Protein AF-A0A117ITJ4-F1 (afdb_monomer_lite)

Sequence (78 aa):
MLISKWEPRKWYHVRIIMNWQKGVFDVYINGEKVGTDIPINKFGARYYTYDGIIAGSGHASVRVFLDDFEIFLIPTKH

Radius of gyration: 14.56 Å; chains: 1; bounding box: 33×30×36 Å

Secondary structure (DSSP, 8-state):
-------TT----EEEEEETTTTEEEEEETTEEEEEEEE--SS--S-----------SSTT------S------PPP-

InterPro domains:
  IPR013320 Concanavalin A-like lectin/glucanase domain superfamily [SSF49899] (5-72)

Organism: NCBI:txid227598

pLDDT: mean 79.69, std 14.02, range [49.47, 94.88]

Structure (mmCIF, N/CA/C/O backbone):
data_AF-A0A117ITJ4-F1
#
_entry.id   AF-A0A117ITJ4-F1
#
loop_
_atom_site.group_PDB
_atom_site.id
_atom_site.type_symbol
_atom_site.label_atom_id
_atom_site.label_alt_id
_atom_site.label_comp_id
_atom_site.label_asym_id
_atom_site.label_entity_id
_atom_site.label_seq_id
_atom_site.pdbx_PDB_ins_code
_atom_site.Cartn_x
_atom_site.Cartn_y
_atom_site.Cartn_z
_atom_site.occupancy
_atom_site.B_iso_or_equiv
_atom_site.auth_seq_id
_atom_site.auth_comp_id
_atom_site.auth_asym_id
_atom_site.auth_atom_id
_atom_site.pdbx_PDB_model_num
ATOM 1 N N . MET A 1 1 ? 10.621 3.488 5.715 1.00 49.47 1 MET A N 1
ATOM 2 C CA . MET A 1 1 ? 10.349 2.038 5.797 1.00 49.47 1 MET A CA 1
ATOM 3 C C . MET A 1 1 ? 9.750 1.625 4.466 1.00 49.47 1 MET A C 1
ATOM 5 O O . MET A 1 1 ? 8.818 2.287 4.031 1.00 49.47 1 MET A O 1
ATOM 9 N N . LEU A 1 2 ? 10.319 0.635 3.778 1.00 59.72 2 LEU A N 1
ATOM 10 C CA . LEU A 1 2 ? 9.707 0.084 2.565 1.00 59.72 2 LEU A CA 1
ATOM 11 C C . LEU A 1 2 ? 8.644 -0.924 3.001 1.00 59.72 2 LEU A C 1
ATOM 13 O O . LEU A 1 2 ? 8.959 -1.850 3.740 1.00 59.72 2 LEU A O 1
ATOM 17 N N . ILE A 1 3 ? 7.400 -0.704 2.581 1.00 64.50 3 ILE A N 1
ATOM 18 C CA . ILE A 1 3 ? 6.244 -1.514 3.000 1.00 64.50 3 ILE A CA 1
ATOM 19 C C . ILE A 1 3 ? 6.209 -2.862 2.247 1.00 64.50 3 ILE A C 1
ATOM 21 O O . ILE A 1 3 ? 5.582 -3.806 2.709 1.00 64.50 3 ILE A O 1
ATOM 25 N N . SER A 1 4 ? 6.922 -2.988 1.117 1.00 74.00 4 SER A N 1
ATOM 26 C CA . SER A 1 4 ? 7.110 -4.250 0.384 1.00 74.00 4 SER A CA 1
ATOM 27 C C . SER A 1 4 ? 8.243 -4.154 -0.654 1.00 74.00 4 SER A C 1
ATOM 29 O O . SER A 1 4 ? 8.773 -3.066 -0.908 1.00 74.00 4 SER A O 1
ATOM 31 N N . LYS A 1 5 ? 8.604 -5.294 -1.261 1.00 81.88 5 LYS A N 1
ATOM 32 C CA . LYS A 1 5 ? 9.444 -5.387 -2.466 1.00 81.88 5 LYS A CA 1
ATOM 33 C C . LYS A 1 5 ? 8.547 -5.429 -3.710 1.00 81.88 5 LYS A C 1
ATOM 35 O O . LYS A 1 5 ? 7.636 -6.250 -3.787 1.00 81.88 5 LYS A O 1
ATOM 40 N N . TRP A 1 6 ? 8.834 -4.570 -4.684 1.00 87.31 6 TRP A N 1
ATOM 41 C CA . TRP A 1 6 ? 8.036 -4.407 -5.902 1.00 87.31 6 TRP A CA 1
ATOM 42 C C 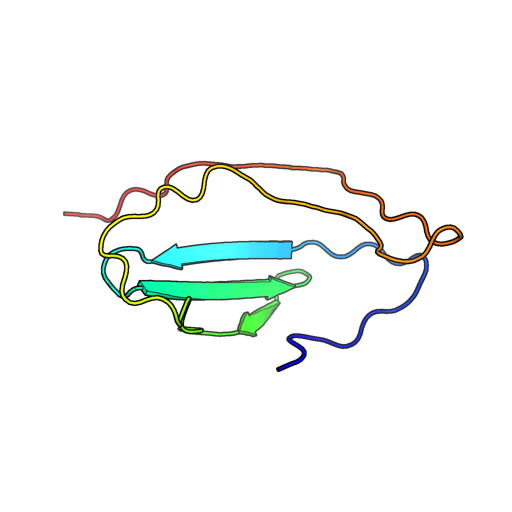. TRP A 1 6 ? 8.800 -4.904 -7.126 1.00 87.31 6 TRP A C 1
ATOM 44 O O . TRP A 1 6 ? 9.989 -4.621 -7.275 1.00 87.31 6 TRP A O 1
ATOM 54 N N . GLU A 1 7 ? 8.110 -5.617 -8.010 1.00 90.38 7 GLU A N 1
ATOM 55 C CA . GLU A 1 7 ? 8.653 -6.126 -9.269 1.00 90.38 7 GLU A CA 1
ATOM 56 C C . GLU A 1 7 ? 8.052 -5.348 -10.452 1.00 90.38 7 GLU A C 1
ATOM 58 O O . GLU A 1 7 ? 6.841 -5.103 -10.473 1.00 90.38 7 GLU A O 1
ATOM 63 N N . PRO A 1 8 ? 8.856 -4.955 -11.460 1.00 90.06 8 PRO A N 1
ATOM 64 C CA . PRO A 1 8 ? 8.332 -4.322 -12.664 1.00 90.06 8 PRO A CA 1
ATOM 65 C C . PRO A 1 8 ? 7.296 -5.199 -13.379 1.00 90.06 8 PRO A C 1
ATOM 67 O O . PRO A 1 8 ? 7.446 -6.416 -13.443 1.00 90.06 8 PRO A O 1
ATOM 70 N N . ARG A 1 9 ? 6.300 -4.558 -14.010 1.00 90.88 9 ARG A N 1
ATOM 71 C CA . ARG A 1 9 ? 5.264 -5.212 -14.841 1.00 90.88 9 ARG A CA 1
ATOM 72 C C . ARG A 1 9 ? 4.370 -6.205 -14.086 1.00 90.88 9 ARG A C 1
ATOM 74 O O . ARG A 1 9 ? 3.798 -7.101 -14.702 1.00 90.88 9 ARG A O 1
ATOM 81 N N . LYS A 1 10 ? 4.233 -6.037 -12.773 1.00 93.81 10 LYS A N 1
ATOM 82 C CA . LYS A 1 10 ? 3.354 -6.845 -11.933 1.00 93.81 10 LYS A CA 1
ATOM 83 C C . LYS A 1 10 ? 2.254 -5.976 -11.345 1.00 93.81 10 LYS A C 1
ATOM 85 O O . LYS A 1 10 ? 2.528 -4.891 -10.836 1.00 93.81 10 LYS A O 1
ATOM 90 N N . TRP A 1 11 ? 1.023 -6.462 -11.431 1.00 93.94 11 TRP A N 1
ATOM 91 C CA . TRP A 1 11 ? -0.113 -5.838 -10.769 1.00 93.94 11 TRP A CA 1
ATOM 92 C C . TRP A 1 11 ? -0.126 -6.208 -9.291 1.00 93.94 11 TRP A C 1
ATOM 94 O O . TRP A 1 11 ? 0.153 -7.348 -8.915 1.00 93.94 11 TRP A O 1
ATOM 104 N N . TYR A 1 12 ? -0.463 -5.226 -8.466 1.00 93.31 12 TYR A N 1
ATOM 105 C CA . TYR A 1 12 ? -0.629 -5.391 -7.034 1.00 93.31 12 TYR A CA 1
ATOM 106 C C . TYR A 1 12 ? -1.934 -4.727 -6.628 1.00 93.31 12 TYR A C 1
ATOM 108 O O . TYR A 1 12 ? -2.147 -3.553 -6.923 1.00 93.31 12 TYR A O 1
ATOM 116 N N . HIS A 1 13 ? -2.781 -5.467 -5.924 1.00 94.19 13 HIS A N 1
ATOM 117 C CA . HIS A 1 13 ? -4.002 -4.913 -5.361 1.00 94.19 13 HIS A CA 1
ATOM 118 C C . HIS A 1 13 ? -3.687 -4.316 -3.990 1.00 94.19 13 HIS A C 1
ATOM 120 O O . HIS A 1 13 ? -3.354 -5.047 -3.053 1.00 94.19 13 HIS A O 1
ATOM 126 N N . VAL A 1 14 ? -3.741 -2.990 -3.885 1.00 91.38 14 VAL A N 1
ATOM 127 C CA . VAL A 1 14 ? -3.383 -2.259 -2.665 1.00 91.38 14 VAL A CA 1
ATOM 128 C C . VAL A 1 14 ? -4.645 -1.742 -1.995 1.00 91.38 14 VAL A C 1
ATOM 130 O O . VAL A 1 14 ? -5.430 -1.028 -2.607 1.00 91.38 14 VAL A O 1
ATOM 133 N N . ARG A 1 15 ? -4.802 -2.052 -0.707 1.00 91.50 15 ARG A N 1
ATOM 134 C CA . ARG A 1 15 ? -5.874 -1.507 0.131 1.00 91.50 15 ARG A CA 1
ATOM 135 C C . ARG A 1 15 ? -5.272 -0.799 1.332 1.00 91.50 15 ARG A C 1
ATOM 137 O O . ARG A 1 15 ? -4.470 -1.386 2.057 1.00 91.50 15 ARG A O 1
ATOM 144 N N . ILE A 1 16 ? -5.695 0.438 1.561 1.00 89.31 16 ILE A N 1
ATOM 145 C CA . ILE A 1 16 ? -5.290 1.248 2.712 1.00 89.31 16 ILE A CA 1
ATOM 146 C C . ILE A 1 16 ? -6.531 1.536 3.549 1.00 89.31 16 ILE A C 1
ATOM 148 O O . ILE A 1 16 ? -7.548 1.973 3.018 1.00 89.31 16 ILE A O 1
ATOM 152 N N . ILE A 1 17 ? -6.456 1.282 4.855 1.00 89.44 17 ILE A N 1
ATOM 153 C CA . ILE A 1 17 ? -7.537 1.588 5.798 1.00 89.44 17 ILE A CA 1
ATOM 154 C C . ILE A 1 17 ? -7.006 2.601 6.802 1.00 89.44 17 ILE A C 1
ATOM 156 O O . ILE A 1 17 ? -6.139 2.280 7.610 1.00 89.44 17 ILE A O 1
ATOM 160 N N . MET A 1 18 ? -7.521 3.826 6.747 1.00 85.62 18 MET A N 1
ATOM 161 C CA . MET A 1 18 ? -7.086 4.915 7.620 1.00 85.62 18 MET A CA 1
ATOM 16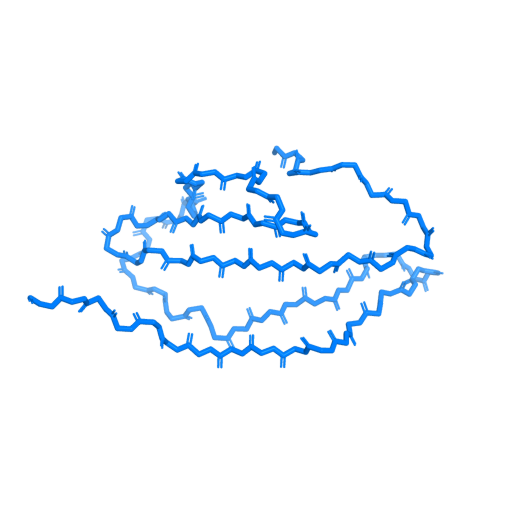2 C C . MET A 1 18 ? -7.957 4.997 8.874 1.00 85.62 18 MET A C 1
ATOM 164 O O . MET A 1 18 ? -9.185 4.979 8.796 1.00 85.62 18 MET A O 1
ATOM 168 N N . ASN A 1 19 ? -7.320 5.151 10.032 1.00 84.06 19 ASN A N 1
ATOM 169 C CA . ASN A 1 19 ? -7.967 5.480 11.294 1.00 84.06 19 ASN A CA 1
ATOM 170 C C . ASN A 1 19 ? -7.572 6.900 11.717 1.00 84.06 19 ASN A C 1
ATOM 172 O O . ASN A 1 19 ? -6.527 7.122 12.333 1.00 84.06 19 ASN A O 1
ATOM 176 N N . TRP A 1 20 ? -8.449 7.857 11.413 1.00 77.81 20 TRP A N 1
ATOM 177 C CA . TRP A 1 20 ? -8.258 9.275 11.722 1.00 77.81 20 TRP A CA 1
ATOM 178 C C . TRP A 1 20 ? -8.143 9.572 13.212 1.00 77.81 20 TRP A C 1
ATOM 180 O O . TRP A 1 20 ? -7.332 10.405 13.601 1.00 77.81 20 TRP A O 1
ATOM 190 N N . GLN A 1 21 ? -8.923 8.881 14.048 1.00 78.56 21 GLN A N 1
ATOM 191 C CA . GLN A 1 21 ? -8.917 9.106 15.497 1.00 78.56 21 GLN A CA 1
ATOM 192 C C . GLN A 1 21 ? -7.560 8.765 16.110 1.00 78.56 21 GLN A C 1
ATOM 194 O O . GLN A 1 21 ? -7.099 9.437 17.028 1.00 78.56 21 GLN A O 1
ATOM 199 N N . LYS A 1 22 ? -6.923 7.715 15.588 1.00 82.25 22 LYS A N 1
ATOM 200 C CA . LYS A 1 22 ? -5.613 7.249 16.041 1.00 82.25 22 LYS A CA 1
ATOM 201 C C . LYS A 1 22 ? -4.449 7.851 15.249 1.00 82.25 22 LYS A C 1
ATOM 203 O O . LYS A 1 22 ? -3.311 7.728 15.685 1.00 82.25 22 LYS A O 1
ATOM 208 N N . GLY A 1 23 ? -4.709 8.490 14.107 1.00 80.94 23 GLY A N 1
ATOM 209 C CA . GLY A 1 23 ? -3.663 9.019 13.226 1.00 80.94 23 GLY A CA 1
ATOM 210 C C . GLY A 1 23 ? -2.788 7.925 12.606 1.00 80.94 23 GLY A C 1
ATOM 211 O O . GLY A 1 23 ? -1.588 8.127 12.406 1.00 80.94 23 GLY A O 1
ATOM 212 N N . VAL A 1 24 ? -3.375 6.760 12.326 1.00 85.00 24 VAL A N 1
ATOM 213 C CA . VAL A 1 24 ? -2.672 5.578 11.803 1.00 85.00 24 VAL A CA 1
ATOM 214 C C . VAL A 1 24 ? -3.384 4.998 10.587 1.00 85.00 24 VAL A C 1
ATOM 216 O O . VAL A 1 24 ? -4.548 5.312 10.331 1.00 85.00 24 VAL A O 1
ATOM 219 N N . PHE A 1 25 ? -2.707 4.125 9.850 1.00 88.38 25 PHE A N 1
ATOM 220 C CA . PHE A 1 25 ? -3.308 3.354 8.768 1.00 88.38 25 PHE A CA 1
ATOM 221 C C . PHE A 1 25 ? -2.776 1.920 8.708 1.00 88.38 25 PHE A C 1
ATOM 223 O O . PHE A 1 25 ? -1.617 1.650 9.025 1.00 88.38 25 PHE A O 1
ATOM 230 N N . ASP A 1 26 ? -3.632 1.017 8.241 1.00 91.19 26 ASP A N 1
ATOM 231 C CA . ASP A 1 26 ? -3.279 -0.350 7.869 1.00 91.19 26 ASP A CA 1
ATOM 232 C C . ASP A 1 26 ? -3.086 -0.437 6.351 1.00 91.19 26 ASP A C 1
ATOM 234 O O . ASP A 1 26 ? -3.794 0.227 5.585 1.00 91.19 26 ASP A O 1
ATOM 238 N N . VAL A 1 27 ? -2.170 -1.298 5.905 1.00 91.50 27 VAL A N 1
ATOM 239 C CA . VAL A 1 27 ? -1.904 -1.552 4.481 1.00 91.50 27 VAL A CA 1
ATOM 240 C C . VAL A 1 27 ? -2.030 -3.035 4.182 1.00 91.50 27 VAL A C 1
ATOM 242 O O . VAL A 1 27 ? -1.479 -3.880 4.892 1.00 91.50 27 VAL A O 1
ATOM 245 N N . TYR A 1 28 ? -2.706 -3.336 3.080 1.00 92.94 28 TYR A N 1
ATOM 246 C CA . TYR A 1 28 ? -2.807 -4.670 2.516 1.00 92.94 28 TYR A CA 1
ATOM 247 C C . TYR A 1 28 ? -2.291 -4.661 1.082 1.00 92.94 28 TYR A C 1
ATOM 249 O O . TYR A 1 28 ? -2.582 -3.734 0.324 1.00 92.94 28 TYR A O 1
ATOM 257 N N . ILE A 1 29 ? -1.563 -5.708 0.708 1.00 93.94 29 ILE A N 1
ATOM 258 C CA . ILE A 1 29 ? -1.090 -5.940 -0.658 1.00 93.94 29 ILE A CA 1
ATOM 259 C C . ILE A 1 29 ? -1.518 -7.348 -1.052 1.00 93.94 29 ILE A C 1
ATOM 261 O O . ILE A 1 29 ? -1.219 -8.306 -0.346 1.00 93.94 29 ILE A O 1
ATOM 265 N N . ASN A 1 30 ? -2.236 -7.478 -2.167 1.00 94.81 30 ASN A N 1
ATOM 266 C CA . ASN A 1 30 ? -2.783 -8.749 -2.654 1.00 94.81 30 ASN A CA 1
ATOM 267 C C . ASN A 1 30 ? -3.593 -9.501 -1.579 1.00 94.81 30 ASN A C 1
ATOM 269 O O . ASN A 1 30 ? -3.533 -10.721 -1.472 1.00 94.81 30 ASN A O 1
ATOM 273 N N . GLY A 1 31 ? -4.335 -8.752 -0.757 1.00 94.19 31 GLY A N 1
ATOM 274 C CA . GLY A 1 31 ? -5.156 -9.284 0.335 1.00 94.19 31 GLY A CA 1
ATOM 275 C C . GLY A 1 31 ? -4.406 -9.565 1.644 1.00 94.19 31 GLY A C 1
ATOM 276 O O . GLY A 1 31 ? -5.049 -9.635 2.691 1.00 94.19 31 GLY A O 1
ATOM 277 N N . GLU A 1 32 ? -3.075 -9.648 1.632 1.00 94.88 32 GLU A N 1
ATOM 278 C CA . GLU A 1 32 ? -2.260 -9.861 2.833 1.00 94.88 32 GLU A CA 1
ATOM 279 C C . GLU A 1 32 ? -2.041 -8.545 3.586 1.00 94.88 32 GLU A C 1
ATOM 281 O O . GLU A 1 32 ? -1.704 -7.529 2.977 1.00 94.88 32 GLU A O 1
ATOM 286 N N . LYS A 1 33 ? -2.212 -8.545 4.917 1.00 93.50 33 LYS A N 1
ATOM 287 C CA . LYS A 1 33 ? -1.893 -7.377 5.749 1.00 93.50 33 LYS A CA 1
ATOM 288 C C . LYS A 1 33 ? -0.375 -7.263 5.902 1.00 93.50 33 LYS A C 1
ATOM 290 O O . LYS A 1 33 ? 0.234 -8.060 6.606 1.00 93.50 33 LYS A O 1
ATOM 295 N N . VAL A 1 34 ? 0.209 -6.240 5.286 1.00 93.62 34 VAL A N 1
ATOM 296 C CA . VAL A 1 34 ? 1.663 -5.987 5.295 1.00 93.62 34 VAL A CA 1
ATOM 297 C C . VAL A 1 34 ? 2.067 -4.870 6.260 1.00 93.62 34 VAL A C 1
ATOM 299 O O . VAL A 1 34 ? 3.248 -4.687 6.544 1.00 93.62 34 VAL A O 1
ATOM 302 N N . GLY A 1 35 ? 1.094 -4.111 6.769 1.00 90.50 35 GLY A N 1
ATOM 303 C CA . GLY A 1 35 ? 1.314 -3.014 7.701 1.00 90.50 35 GLY A CA 1
ATOM 304 C C . GLY A 1 35 ? 0.118 -2.801 8.618 1.00 90.50 35 GLY A C 1
ATOM 305 O O . GLY A 1 35 ? -1.021 -2.819 8.149 1.00 90.50 35 GLY A O 1
ATOM 306 N N . THR A 1 36 ? 0.394 -2.581 9.902 1.00 92.38 36 THR A N 1
ATOM 307 C CA . THR A 1 36 ? -0.617 -2.345 10.941 1.00 92.38 36 THR A CA 1
ATOM 308 C C . THR A 1 36 ? -0.269 -1.096 11.727 1.00 92.38 36 THR A C 1
ATOM 310 O O . THR A 1 36 ? 0.899 -0.923 12.083 1.00 92.38 36 THR A O 1
ATOM 313 N N . ASP A 1 37 ? -1.275 -0.269 12.015 1.00 90.00 37 ASP A N 1
ATOM 314 C CA . ASP A 1 37 ? -1.161 0.943 12.833 1.00 90.00 37 ASP A CA 1
ATOM 315 C C . ASP A 1 37 ? 0.051 1.812 12.436 1.00 90.00 37 ASP A C 1
ATOM 317 O O . ASP A 1 37 ? 0.731 2.400 13.282 1.00 90.00 37 ASP A O 1
ATOM 321 N N . ILE A 1 38 ? 0.343 1.896 11.131 1.00 86.88 38 ILE A N 1
ATOM 322 C CA . ILE A 1 38 ? 1.458 2.698 10.630 1.00 86.88 38 ILE A CA 1
ATOM 323 C C . ILE A 1 38 ? 1.132 4.162 10.931 1.00 86.88 38 ILE A C 1
ATOM 325 O O . ILE A 1 38 ? 0.104 4.661 10.464 1.00 86.88 38 ILE A O 1
ATOM 329 N N . PRO A 1 39 ? 1.981 4.881 11.685 1.00 84.19 39 PRO A N 1
ATOM 330 C CA . PRO A 1 39 ? 1.721 6.278 11.984 1.00 84.19 39 PRO A CA 1
ATOM 331 C C . PRO A 1 39 ? 1.749 7.120 10.709 1.00 84.19 39 PRO A C 1
ATOM 333 O O . PRO A 1 39 ? 2.684 7.024 9.913 1.00 84.19 39 PRO A O 1
ATOM 336 N N . ILE A 1 40 ? 0.784 8.023 10.558 1.00 78.62 40 ILE A N 1
ATOM 337 C CA . ILE A 1 40 ? 0.710 8.978 9.434 1.00 78.62 40 ILE A CA 1
ATOM 338 C C . ILE A 1 40 ? 1.775 10.117 9.574 1.00 78.62 40 ILE A C 1
ATOM 340 O O . ILE A 1 40 ? 1.879 11.018 8.754 1.00 78.62 40 ILE A O 1
ATOM 344 N N . ASN A 1 41 ? 2.613 10.090 10.616 1.00 70.06 41 ASN A N 1
ATOM 345 C CA . ASN A 1 41 ? 3.370 11.214 11.203 1.00 70.06 41 ASN A CA 1
ATOM 346 C C . ASN A 1 41 ? 4.225 12.137 10.292 1.00 70.06 41 ASN A C 1
ATOM 348 O O . ASN A 1 41 ? 5.083 11.652 9.557 1.00 70.06 41 ASN A O 1
ATOM 352 N N . LYS A 1 42 ? 4.174 13.470 10.560 1.00 51.28 42 LYS A N 1
ATOM 353 C CA . LYS A 1 42 ? 5.270 14.248 11.232 1.00 51.28 42 LYS A CA 1
ATOM 354 C C . LYS A 1 42 ? 5.057 15.765 11.464 1.00 51.28 42 LYS A C 1
ATOM 356 O O . LYS A 1 42 ? 5.916 16.373 12.094 1.00 51.28 42 LYS A O 1
ATOM 361 N N . PHE A 1 43 ? 3.972 16.398 11.012 1.00 51.47 43 PHE A N 1
ATOM 362 C CA . PHE A 1 43 ? 3.914 17.878 10.964 1.00 51.47 43 PHE A CA 1
ATOM 363 C C . PHE A 1 43 ? 3.106 18.590 12.063 1.00 51.47 43 PHE A C 1
ATOM 365 O O . PHE A 1 43 ? 2.925 19.800 11.987 1.00 51.47 43 PHE A O 1
ATOM 372 N N . GLY A 1 44 ? 2.613 17.890 13.091 1.00 51.91 44 GLY A N 1
ATOM 373 C CA . GLY A 1 44 ? 1.886 18.536 14.199 1.00 51.91 44 GLY A CA 1
ATOM 374 C C . GLY A 1 44 ? 0.575 19.236 13.801 1.00 51.91 44 GLY A C 1
ATOM 375 O O . GLY A 1 44 ? -0.022 19.927 14.625 1.00 51.91 44 GLY A O 1
ATOM 376 N N . ALA A 1 45 ? 0.104 19.071 12.563 1.00 52.97 45 ALA A N 1
ATOM 377 C CA . ALA A 1 45 ? -1.129 19.689 12.102 1.00 52.97 45 ALA A CA 1
ATOM 378 C C . ALA A 1 45 ? -2.334 18.847 12.542 1.00 52.97 45 ALA A C 1
ATOM 380 O O . ALA A 1 45 ? -2.388 17.639 12.314 1.00 52.97 45 ALA A O 1
ATOM 381 N N . ARG A 1 46 ? -3.295 19.501 13.202 1.00 51.69 46 ARG A N 1
ATOM 382 C CA . ARG A 1 46 ? -4.444 18.856 13.854 1.00 51.69 46 ARG A CA 1
ATOM 383 C C . ARG A 1 46 ? -5.525 18.353 12.892 1.00 51.69 46 ARG A C 1
ATOM 385 O O . ARG A 1 46 ? -6.365 17.578 13.326 1.00 51.69 46 ARG A O 1
ATOM 392 N N . TYR A 1 47 ? -5.516 18.768 11.625 1.00 52.38 47 TYR A N 1
ATOM 393 C CA . TYR A 1 47 ? -6.587 18.457 10.679 1.00 52.38 47 TYR A CA 1
ATOM 394 C C . TYR A 1 47 ? -6.039 18.426 9.251 1.00 52.38 47 TYR A C 1
ATOM 396 O O . TYR A 1 47 ? -5.705 19.466 8.693 1.00 52.38 47 TYR A O 1
ATOM 404 N N . TYR A 1 48 ? -5.963 17.239 8.662 1.00 56.47 48 TYR A N 1
ATOM 405 C CA . TYR A 1 48 ? -5.822 17.075 7.220 1.00 56.47 48 TYR A CA 1
ATOM 406 C C . TYR A 1 48 ? -6.985 16.197 6.764 1.00 56.47 48 TYR A C 1
ATOM 408 O O . TYR A 1 48 ? -7.103 15.057 7.216 1.00 56.47 48 TYR A O 1
ATOM 416 N N . THR A 1 49 ? -7.836 16.716 5.883 1.00 54.25 49 THR A N 1
ATOM 417 C CA . THR A 1 49 ? -8.573 15.874 4.943 1.00 54.25 49 THR A CA 1
ATOM 418 C C . THR A 1 49 ? -7.562 15.480 3.871 1.00 54.25 49 THR A C 1
ATOM 420 O O . THR A 1 49 ? -7.024 16.328 3.161 1.00 54.25 49 THR A O 1
ATOM 423 N N . TYR A 1 50 ? -7.155 14.212 3.842 1.00 60.12 50 TYR A N 1
ATOM 424 C CA . TYR A 1 50 ? -6.281 13.733 2.774 1.00 60.12 50 TYR A CA 1
ATOM 425 C C . TYR A 1 50 ? -7.189 13.318 1.619 1.00 60.12 50 TYR A C 1
ATOM 427 O O . TYR A 1 50 ? -7.740 12.222 1.620 1.00 60.12 50 TYR A O 1
ATOM 435 N N . ASP A 1 51 ? -7.366 14.229 0.666 1.00 56.97 51 ASP A N 1
ATOM 436 C CA . ASP A 1 51 ? -8.367 14.113 -0.402 1.00 56.97 51 ASP A CA 1
ATOM 437 C C . ASP A 1 51 ? -7.797 13.547 -1.718 1.00 56.97 51 ASP A C 1
ATOM 439 O O . ASP A 1 51 ? -8.416 13.672 -2.773 1.00 56.97 51 ASP A O 1
ATOM 443 N N . GLY A 1 52 ? -6.607 12.932 -1.699 1.00 61.41 52 GLY A N 1
ATOM 444 C CA . GLY A 1 52 ? -5.968 12.466 -2.931 1.00 61.41 52 GLY A CA 1
ATOM 445 C C . GLY A 1 52 ? -4.988 11.310 -2.766 1.00 61.41 52 GLY A C 1
ATOM 446 O O . GLY A 1 52 ? -4.239 11.230 -1.793 1.00 61.41 52 GLY A O 1
ATOM 447 N N . ILE A 1 53 ? -4.968 10.439 -3.776 1.00 70.38 53 ILE A N 1
ATOM 448 C CA . ILE A 1 53 ? -3.941 9.417 -3.994 1.00 70.38 53 ILE A CA 1
ATOM 449 C C . ILE A 1 53 ? -3.141 9.826 -5.230 1.00 70.38 53 ILE A C 1
ATOM 451 O O . ILE A 1 53 ? -3.706 10.112 -6.283 1.00 70.38 53 ILE A O 1
ATOM 455 N N . ILE A 1 54 ? -1.815 9.866 -5.093 1.00 72.50 54 ILE A N 1
ATOM 456 C CA . ILE A 1 54 ? -0.895 10.174 -6.190 1.00 72.50 54 ILE A CA 1
ATOM 457 C C . ILE A 1 54 ? -0.195 8.878 -6.593 1.00 72.50 54 ILE A C 1
ATOM 459 O O . ILE A 1 54 ? 0.525 8.285 -5.790 1.00 72.50 54 ILE A O 1
ATOM 463 N N . ALA A 1 55 ? -0.374 8.463 -7.846 1.00 78.12 55 ALA A N 1
ATOM 464 C CA . ALA A 1 55 ? 0.403 7.398 -8.470 1.00 78.12 55 ALA A CA 1
ATOM 465 C C . ALA A 1 55 ? 1.302 8.014 -9.543 1.00 78.12 55 ALA A C 1
ATOM 467 O O . ALA A 1 55 ? 0.825 8.586 -10.520 1.00 78.12 55 ALA A O 1
ATOM 468 N N . GLY A 1 56 ? 2.614 7.930 -9.355 1.00 80.25 56 GLY A N 1
ATOM 469 C CA . GLY A 1 56 ? 3.562 8.534 -10.279 1.00 80.25 56 GLY A CA 1
ATOM 470 C C . GLY A 1 56 ? 4.982 8.047 -10.053 1.00 80.25 56 GLY A C 1
ATOM 471 O O . GLY A 1 56 ? 5.302 7.437 -9.034 1.00 80.25 56 GLY A O 1
ATOM 472 N N . SER A 1 57 ? 5.835 8.321 -11.033 1.00 80.44 57 SER A N 1
ATOM 473 C CA . SER A 1 57 ? 7.269 8.069 -10.964 1.00 80.44 57 SER A CA 1
ATOM 474 C C . SER A 1 57 ? 8.018 9.395 -11.007 1.00 80.44 57 SER A C 1
ATOM 476 O O . SER A 1 57 ? 7.737 10.235 -11.858 1.00 80.44 57 SER A O 1
ATOM 478 N N . GLY A 1 58 ? 9.022 9.557 -10.141 1.00 80.56 58 GLY A N 1
ATOM 479 C CA . GLY A 1 58 ? 9.981 10.666 -10.229 1.00 80.56 58 GLY A CA 1
ATOM 480 C C . GLY A 1 58 ? 11.005 10.512 -11.364 1.00 80.56 58 GLY A C 1
ATOM 481 O O . GLY A 1 58 ? 11.834 11.392 -11.567 1.00 80.56 58 GLY A O 1
ATOM 482 N N . HIS A 1 59 ? 10.973 9.397 -12.099 1.00 81.00 59 HIS A N 1
ATOM 483 C CA . HIS A 1 59 ? 11.879 9.094 -13.206 1.00 81.00 59 HIS A CA 1
ATOM 484 C C . HIS A 1 59 ? 11.154 9.174 -14.551 1.00 81.00 59 HIS A C 1
ATOM 486 O O . HIS A 1 59 ? 10.182 8.452 -14.774 1.00 81.00 59 HIS A O 1
ATOM 492 N N . ALA A 1 60 ? 11.696 9.984 -15.466 1.00 78.44 60 ALA A N 1
ATOM 493 C CA . ALA A 1 60 ? 11.103 10.3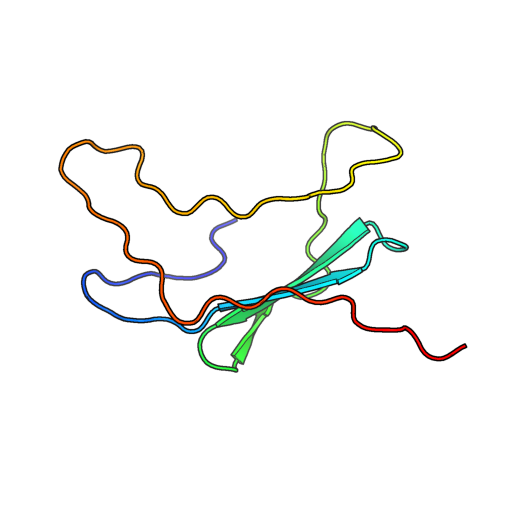02 -16.769 1.00 78.44 60 ALA A CA 1
ATOM 494 C C . ALA A 1 60 ? 10.833 9.088 -17.684 1.00 78.44 60 ALA A C 1
ATOM 496 O O . ALA A 1 60 ? 9.967 9.155 -18.550 1.00 78.44 60 ALA A O 1
ATOM 497 N N . SER A 1 61 ? 11.557 7.979 -17.511 1.00 85.69 61 SER A N 1
ATOM 498 C CA . SER A 1 61 ? 11.422 6.769 -18.338 1.00 85.69 61 SER A CA 1
ATOM 499 C C . SER A 1 61 ? 10.535 5.680 -17.726 1.00 85.69 61 SER A C 1
ATOM 501 O O . SER A 1 61 ? 10.327 4.635 -18.346 1.00 85.69 61 SER A O 1
ATOM 503 N N . VAL A 1 62 ? 10.005 5.893 -16.519 1.00 87.12 62 VAL A N 1
ATOM 504 C CA . VAL A 1 62 ? 9.208 4.895 -15.798 1.00 87.12 62 VAL A CA 1
ATOM 505 C C . VAL A 1 62 ? 7.744 5.304 -15.824 1.00 87.12 62 VAL A C 1
ATOM 507 O O . VAL A 1 62 ? 7.372 6.388 -15.384 1.00 87.12 62 VAL A O 1
ATOM 510 N N . ARG A 1 63 ? 6.904 4.394 -16.316 1.00 87.50 63 ARG A N 1
ATOM 511 C CA . ARG A 1 63 ? 5.449 4.532 -16.281 1.00 87.50 63 ARG A CA 1
ATOM 512 C C . ARG A 1 63 ? 4.900 3.777 -15.079 1.00 87.50 63 ARG A C 1
ATOM 514 O O . ARG A 1 63 ? 5.280 2.630 -14.853 1.00 87.50 63 ARG A O 1
ATOM 521 N N . VAL A 1 64 ? 4.005 4.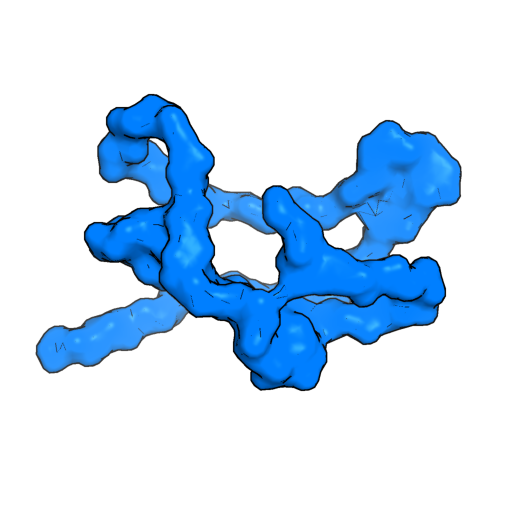424 -14.344 1.00 88.88 64 VAL A N 1
ATOM 522 C CA . VAL A 1 64 ? 3.201 3.808 -13.285 1.00 88.88 64 VAL A CA 1
ATOM 523 C C . VAL A 1 64 ? 1.776 3.724 -13.806 1.00 88.88 64 VAL A C 1
ATOM 525 O O . VAL A 1 64 ? 1.273 4.697 -14.363 1.00 88.88 64 VAL A O 1
ATOM 528 N N . PHE A 1 65 ? 1.158 2.557 -13.661 1.00 89.31 65 PHE A N 1
ATOM 529 C CA . PHE A 1 65 ? -0.228 2.325 -14.045 1.00 89.31 65 PHE A CA 1
ATOM 530 C C . PHE A 1 65 ? -1.068 2.190 -12.775 1.00 89.31 65 PHE A C 1
ATOM 532 O O . PHE A 1 65 ? -0.626 1.572 -11.806 1.00 89.31 65 PHE A O 1
ATOM 539 N N . LEU A 1 66 ? -2.251 2.793 -12.793 1.00 90.31 66 LEU A N 1
ATOM 540 C CA . LEU A 1 66 ? -3.277 2.684 -11.764 1.00 90.31 66 LEU A CA 1
ATOM 541 C C . LEU A 1 66 ? -4.543 2.191 -12.464 1.00 90.31 66 LEU A C 1
ATOM 543 O O . LEU A 1 66 ? -4.891 2.730 -13.514 1.00 90.31 66 LEU A O 1
ATOM 547 N N . ASP A 1 67 ? -5.192 1.188 -11.890 1.00 92.69 67 ASP A N 1
ATOM 548 C CA . ASP A 1 67 ? -6.471 0.655 -12.354 1.00 92.69 67 ASP A CA 1
ATOM 549 C C . ASP A 1 67 ? -7.291 0.176 -11.144 1.00 92.69 67 ASP A C 1
ATOM 551 O O . ASP A 1 67 ? -6.729 0.056 -10.050 1.00 92.69 67 ASP A O 1
ATOM 555 N N . ASP A 1 68 ? -8.592 -0.059 -11.332 1.00 93.44 68 ASP A N 1
ATOM 556 C CA . ASP A 1 68 ? -9.535 -0.532 -10.301 1.00 93.44 68 ASP A CA 1
ATOM 557 C C . ASP A 1 68 ? -9.522 0.321 -9.013 1.00 93.44 68 ASP A C 1
ATOM 559 O O . ASP A 1 68 ? -9.377 -0.175 -7.892 1.00 93.44 68 ASP A O 1
ATOM 563 N N . PHE A 1 69 ? -9.629 1.646 -9.172 1.00 89.38 69 PHE A N 1
ATOM 564 C CA . PHE A 1 69 ? -9.551 2.597 -8.061 1.00 89.38 69 PHE A CA 1
ATOM 565 C C . PHE A 1 69 ? -10.900 2.837 -7.374 1.00 89.38 69 PHE A C 1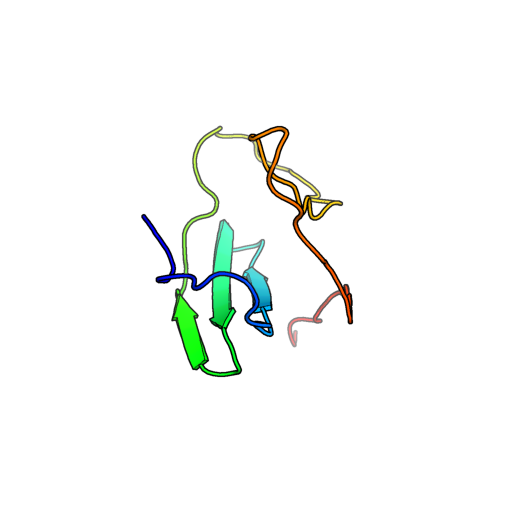
ATOM 567 O O . PHE A 1 69 ? -11.856 3.300 -7.997 1.00 89.38 69 PHE A O 1
ATOM 574 N N . GLU A 1 70 ? -10.928 2.644 -6.055 1.00 88.62 70 GLU A N 1
ATOM 575 C CA . GLU A 1 70 ? -12.095 2.890 -5.211 1.00 88.62 70 GLU A CA 1
ATOM 576 C C . GLU A 1 70 ? -11.719 3.706 -3.967 1.00 88.62 70 GLU A C 1
ATOM 578 O O . GLU A 1 70 ? -10.691 3.469 -3.328 1.00 88.62 70 GLU A O 1
ATOM 583 N N . ILE A 1 71 ? -12.583 4.652 -3.591 1.00 85.56 71 ILE A N 1
ATOM 584 C CA . ILE A 1 71 ? -12.477 5.415 -2.344 1.00 85.56 71 ILE A CA 1
ATOM 585 C C . ILE A 1 71 ? -13.858 5.563 -1.710 1.00 85.56 71 ILE A C 1
ATOM 587 O O . ILE A 1 71 ? -14.822 5.959 -2.361 1.00 85.56 71 ILE A O 1
ATOM 591 N N . PHE A 1 72 ? -13.962 5.236 -0.426 1.00 83.38 72 PHE A N 1
ATOM 592 C CA . PHE A 1 72 ? -15.197 5.370 0.336 1.00 83.38 72 PHE A CA 1
ATOM 593 C C . PHE A 1 72 ? -14.900 5.506 1.829 1.00 83.38 72 PHE A C 1
ATOM 595 O O . PHE A 1 72 ? -13.851 5.091 2.324 1.00 83.38 72 PHE A O 1
ATOM 602 N N . LEU A 1 73 ? -15.845 6.096 2.559 1.00 81.94 73 LEU A N 1
ATOM 603 C CA . LEU A 1 73 ? -15.795 6.166 4.015 1.00 81.94 73 LEU A CA 1
ATOM 604 C C . LEU A 1 73 ? -16.290 4.844 4.606 1.00 81.94 73 LEU A C 1
ATOM 606 O O . LEU A 1 73 ? -17.324 4.325 4.189 1.00 81.94 73 LEU A O 1
ATOM 610 N N . ILE A 1 74 ? -15.579 4.324 5.606 1.00 76.81 74 ILE A N 1
ATOM 611 C CA . ILE A 1 74 ? -16.010 3.156 6.380 1.00 76.81 74 ILE A CA 1
ATOM 612 C C . ILE A 1 74 ? -16.614 3.670 7.695 1.00 76.81 74 ILE A C 1
ATOM 614 O O . ILE A 1 74 ? -15.868 4.201 8.523 1.00 76.81 74 ILE A O 1
ATOM 618 N N . PRO A 1 75 ? -17.934 3.540 7.922 1.00 74.25 75 PRO A N 1
ATOM 619 C CA . PRO A 1 75 ? -18.548 3.946 9.180 1.00 74.25 75 PRO A CA 1
ATOM 620 C C . PRO A 1 75 ? -17.993 3.112 10.338 1.00 74.25 75 PRO A C 1
ATOM 622 O O . PRO A 1 75 ? -18.025 1.880 10.298 1.00 74.25 75 PRO A O 1
ATOM 625 N N . THR A 1 76 ? -17.512 3.756 11.399 1.00 66.00 76 THR A N 1
ATOM 626 C CA . THR A 1 76 ? -17.264 3.056 12.664 1.00 66.00 76 THR A CA 1
ATOM 627 C C . THR A 1 76 ? -18.607 2.804 13.337 1.00 66.00 76 THR A C 1
ATOM 629 O O . THR A 1 76 ? -19.393 3.741 13.476 1.00 66.00 76 THR A O 1
ATOM 632 N N . LYS A 1 77 ? -18.889 1.562 13.754 1.00 61.09 77 LYS A N 1
ATOM 633 C CA . LYS A 1 77 ? -20.065 1.283 14.593 1.00 61.09 77 LYS A CA 1
ATOM 634 C C . LYS A 1 77 ? -19.992 2.160 15.852 1.00 61.09 77 LYS A C 1
ATOM 636 O O . LYS A 1 77 ? -18.951 2.163 16.510 1.00 61.09 77 LYS A O 1
ATOM 641 N N . HIS A 1 78 ? -21.061 2.909 16.118 1.00 50.03 78 HIS 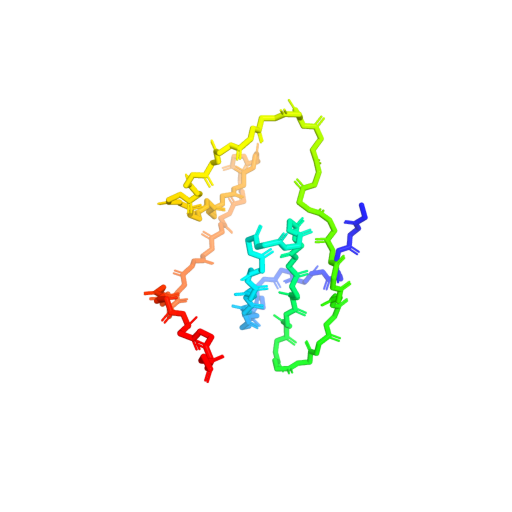A N 1
ATOM 642 C CA . HIS A 1 78 ? -21.289 3.597 17.389 1.00 50.03 78 HIS A CA 1
ATOM 643 C C . HIS A 1 78 ? -21.738 2.603 18.458 1.00 50.03 78 HIS A C 1
ATOM 645 O O . HIS A 1 78 ? -22.453 1.640 18.090 1.00 50.03 78 HIS A O 1
#

Foldseek 3Di:
DPLDDDDPPDDWDWDKADDLVLQFIWIDINNHTSDDRHHVDDDPDNDDPPPDDDFDDPDPPDDTDDDPDDDDDDDDDD